Protein AF-A0A0F8ZN37-F1 (afdb_monomer_lite)

Structure (mmCIF, N/CA/C/O backbone):
data_AF-A0A0F8ZN37-F1
#
_entry.id   AF-A0A0F8ZN37-F1
#
loop_
_atom_site.group_PDB
_atom_site.id
_atom_site.type_symbol
_atom_site.label_atom_id
_atom_site.label_alt_id
_atom_site.label_comp_id
_atom_site.label_asym_id
_atom_site.label_entity_id
_atom_site.label_seq_id
_atom_site.pdbx_PDB_ins_code
_atom_site.Cartn_x
_atom_site.Cartn_y
_atom_site.Cartn_z
_atom_site.occupancy
_atom_site.B_iso_or_equiv
_atom_site.auth_seq_id
_atom_site.auth_comp_id
_atom_site.auth_asym_id
_atom_site.auth_atom_id
_atom_site.pdbx_PDB_model_num
ATOM 1 N N . TRP A 1 1 ? 4.668 4.652 7.243 1.00 91.69 1 TRP A N 1
ATOM 2 C CA . TRP A 1 1 ? 3.451 3.841 7.012 1.00 91.69 1 TRP A CA 1
ATOM 3 C C . TRP A 1 1 ? 3.333 2.641 7.938 1.00 91.69 1 TRP A C 1
ATOM 5 O O . TRP A 1 1 ? 2.287 2.510 8.556 1.00 91.69 1 TRP A O 1
ATOM 15 N N . GLN A 1 2 ? 4.381 1.822 8.094 1.00 94.06 2 GLN A N 1
ATOM 16 C CA . GLN A 1 2 ? 4.376 0.664 9.007 1.00 94.06 2 GLN A CA 1
ATOM 17 C C . GLN A 1 2 ? 3.969 1.040 10.442 1.00 94.06 2 GLN A C 1
ATOM 19 O O . GLN A 1 2 ? 2.951 0.559 10.918 1.00 94.06 2 GLN A O 1
ATOM 24 N N . LEU A 1 3 ? 4.639 2.024 11.056 1.00 96.50 3 LEU A N 1
ATOM 25 C CA . LEU A 1 3 ? 4.295 2.505 12.403 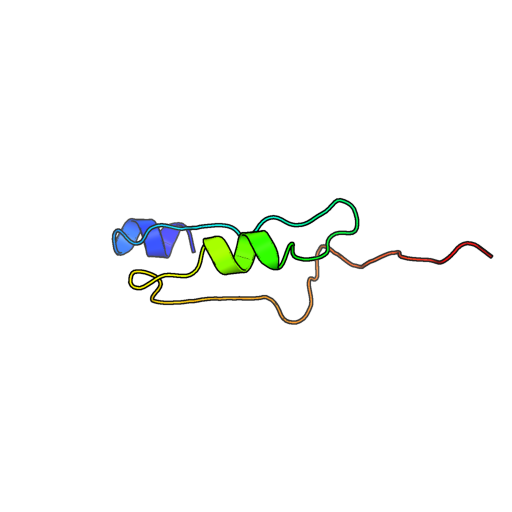1.00 96.50 3 LEU A CA 1
ATOM 26 C C . LEU A 1 3 ? 2.855 3.046 12.523 1.00 96.50 3 LEU A C 1
ATOM 28 O O . LEU A 1 3 ? 2.206 2.886 13.551 1.00 96.50 3 LEU A O 1
ATOM 32 N N . LEU A 1 4 ? 2.332 3.695 11.475 1.00 94.44 4 LEU A N 1
ATOM 33 C CA . LEU A 1 4 ? 0.937 4.154 11.459 1.00 94.44 4 LEU A CA 1
ATOM 34 C C . LEU A 1 4 ? -0.022 2.958 11.454 1.00 94.44 4 LEU A C 1
ATOM 36 O O . LEU A 1 4 ? -1.002 2.958 12.193 1.00 94.44 4 LEU A O 1
ATOM 40 N N . CYS A 1 5 ? 0.269 1.942 10.641 1.00 96.50 5 CYS A N 1
ATOM 41 C CA . CYS A 1 5 ? -0.511 0.710 10.566 1.00 96.50 5 CYS A CA 1
ATOM 42 C C . CYS A 1 5 ? -0.480 -0.064 11.890 1.00 96.50 5 CYS A C 1
ATOM 44 O O . CYS A 1 5 ? -1.533 -0.482 12.357 1.00 96.50 5 CYS A O 1
ATOM 46 N N . GLU A 1 6 ? 0.679 -0.157 12.548 1.00 96.50 6 GLU A N 1
ATOM 47 C CA . GLU A 1 6 ? 0.814 -0.748 13.890 1.00 96.50 6 GLU A CA 1
ATOM 48 C C . GLU A 1 6 ? -0.046 -0.023 14.931 1.00 96.50 6 GLU A C 1
ATOM 50 O O . GLU A 1 6 ? -0.744 -0.660 15.713 1.00 96.50 6 GLU A O 1
ATOM 55 N N . ARG A 1 7 ? -0.047 1.316 14.916 1.00 97.62 7 ARG A N 1
ATOM 56 C CA . ARG A 1 7 ? -0.808 2.130 15.880 1.00 97.62 7 ARG A CA 1
ATOM 57 C C . ARG A 1 7 ? -2.319 2.111 15.650 1.00 97.62 7 ARG A C 1
ATOM 59 O O . ARG A 1 7 ? -3.073 2.307 16.594 1.00 97.62 7 ARG A O 1
ATOM 66 N N . THR A 1 8 ? -2.761 1.948 14.404 1.00 96.44 8 THR A N 1
ATOM 67 C CA . THR A 1 8 ? -4.177 2.108 14.011 1.00 96.44 8 THR A CA 1
ATOM 68 C C . THR A 1 8 ? -4.873 0.800 13.646 1.00 96.44 8 THR A C 1
ATOM 70 O O . THR A 1 8 ? -6.088 0.787 13.466 1.00 96.44 8 THR A O 1
ATOM 73 N N . GLY A 1 9 ? -4.123 -0.290 13.479 1.00 95.69 9 GLY A N 1
ATOM 74 C CA . GLY A 1 9 ? -4.627 -1.542 12.913 1.00 95.69 9 GLY A CA 1
ATOM 75 C C . GLY A 1 9 ? -4.910 -1.474 11.405 1.00 95.69 9 GLY A C 1
ATOM 76 O O . GLY A 1 9 ? -5.483 -2.413 10.844 1.00 95.69 9 GLY A O 1
ATOM 77 N N . ALA A 1 10 ? -4.534 -0.383 10.727 1.00 96.75 10 ALA A N 1
ATOM 78 C CA . ALA A 1 10 ? -4.653 -0.286 9.277 1.00 96.75 10 ALA A CA 1
ATOM 79 C C . ALA A 1 10 ? -3.773 -1.337 8.582 1.00 96.75 10 ALA A C 1
ATOM 81 O O . ALA A 1 10 ? -2.712 -1.719 9.072 1.00 96.75 10 ALA A O 1
ATOM 82 N N . LYS A 1 11 ? -4.205 -1.805 7.407 1.00 96.00 11 LYS A N 1
ATOM 83 C CA . LYS A 1 11 ? -3.435 -2.759 6.599 1.00 96.00 11 LYS A CA 1
ATOM 84 C C . LYS A 1 11 ? -2.644 -2.016 5.531 1.00 96.00 11 LYS A C 1
ATOM 86 O O . LYS A 1 11 ? -3.240 -1.400 4.651 1.00 96.00 11 LYS A O 1
ATOM 91 N N . LEU A 1 12 ? -1.316 -2.119 5.588 1.00 96.19 12 LEU A N 1
ATOM 92 C CA . LEU A 1 12 ? -0.436 -1.603 4.543 1.00 96.19 12 LEU A CA 1
ATOM 93 C C . LEU A 1 12 ? -0.492 -2.520 3.313 1.00 96.19 12 LEU A C 1
ATOM 95 O O . LEU A 1 12 ? -0.310 -3.732 3.428 1.00 96.19 12 LEU A O 1
ATO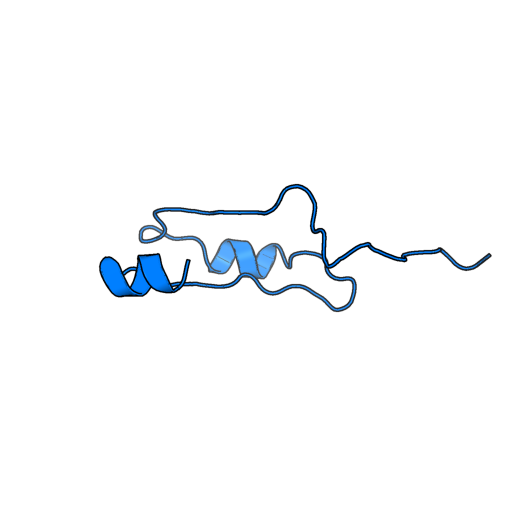M 99 N N . ARG A 1 13 ? -0.740 -1.940 2.138 1.00 95.06 13 ARG A N 1
ATOM 100 C CA . ARG A 1 13 ? -0.701 -2.620 0.838 1.00 95.06 13 ARG A CA 1
ATOM 101 C C . ARG A 1 13 ? 0.265 -1.845 -0.053 1.00 95.06 13 ARG A C 1
ATOM 103 O O . ARG A 1 13 ? 0.127 -0.632 -0.169 1.00 95.06 13 ARG A O 1
ATOM 110 N N . VAL A 1 14 ? 1.258 -2.533 -0.609 1.00 94.75 14 VAL A N 1
ATOM 111 C CA . VAL A 1 14 ? 2.290 -1.936 -1.466 1.0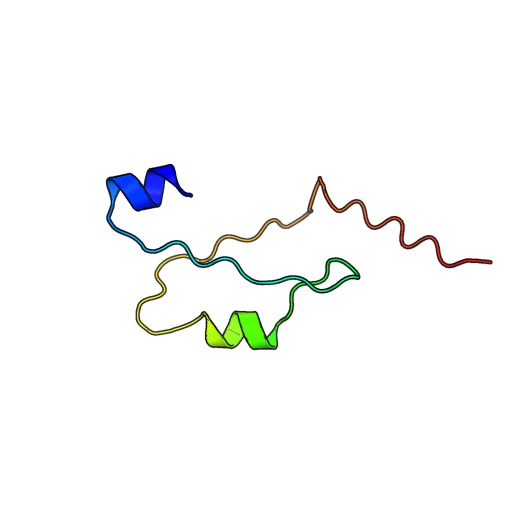0 94.75 14 VAL A CA 1
ATOM 112 C C . VAL A 1 14 ? 1.927 -2.222 -2.915 1.00 94.75 14 VAL A C 1
ATOM 114 O O . VAL A 1 14 ? 1.614 -3.362 -3.250 1.00 94.75 14 VAL A O 1
ATOM 117 N N . VAL A 1 15 ? 1.936 -1.179 -3.742 1.00 94.19 15 VAL A N 1
ATOM 118 C CA . VAL A 1 15 ? 1.700 -1.292 -5.182 1.00 94.19 15 VAL A CA 1
ATOM 119 C C . VAL A 1 15 ? 2.973 -1.832 -5.833 1.00 94.19 15 VAL A C 1
ATOM 121 O O . VAL A 1 15 ? 4.043 -1.289 -5.548 1.00 94.19 15 VAL A O 1
ATOM 124 N N . PRO A 1 16 ? 2.894 -2.896 -6.647 1.00 93.56 16 PRO A N 1
ATOM 125 C CA . PRO A 1 16 ? 4.068 -3.419 -7.324 1.00 93.56 16 PRO A CA 1
ATOM 126 C C . PRO A 1 16 ? 4.532 -2.469 -8.435 1.00 93.56 16 PRO A C 1
ATOM 128 O O . PRO A 1 16 ? 3.740 -1.715 -9.007 1.00 93.56 16 PRO A O 1
ATOM 131 N N . ILE A 1 17 ? 5.824 -2.544 -8.728 1.00 91.62 17 ILE A N 1
ATOM 132 C CA . ILE A 1 17 ? 6.470 -1.882 -9.860 1.00 91.62 17 ILE A CA 1
ATOM 133 C C . ILE A 1 17 ? 7.019 -2.947 -10.810 1.00 91.62 17 ILE A C 1
ATOM 135 O O . ILE A 1 17 ? 7.264 -4.076 -10.371 1.00 91.62 17 ILE A O 1
ATOM 139 N N . ASP A 1 18 ? 7.171 -2.606 -12.083 1.00 90.31 18 ASP A N 1
ATOM 140 C CA . ASP A 1 18 ? 7.843 -3.456 -13.067 1.00 90.31 18 ASP A CA 1
ATOM 141 C C . ASP A 1 18 ? 9.375 -3.292 -13.022 1.00 90.31 18 ASP A C 1
ATOM 143 O O . ASP A 1 18 ? 9.926 -2.579 -12.177 1.00 90.31 18 ASP A O 1
ATOM 147 N N . ASP A 1 19 ? 10.065 -3.994 -13.921 1.00 89.06 19 ASP A N 1
ATOM 148 C CA . ASP A 1 19 ? 11.528 -3.990 -14.009 1.00 89.06 19 ASP A CA 1
ATOM 149 C C . ASP A 1 19 ? 12.098 -2.639 -14.483 1.00 89.06 19 ASP A C 1
ATOM 151 O O . ASP A 1 19 ? 13.253 -2.325 -14.185 1.00 89.06 19 ASP A O 1
ATOM 155 N N . ASP A 1 20 ? 11.294 -1.824 -15.174 1.00 86.00 20 ASP A N 1
ATOM 156 C CA . ASP A 1 20 ? 11.641 -0.453 -15.569 1.00 86.00 20 ASP A CA 1
ATOM 157 C C . ASP A 1 20 ? 11.420 0.548 -14.412 1.00 86.00 20 ASP A C 1
ATOM 159 O O . ASP A 1 20 ? 11.868 1.700 -14.462 1.00 86.00 20 ASP A O 1
ATOM 163 N N . GLY A 1 21 ? 10.802 0.084 -13.321 1.00 81.94 21 GLY A N 1
ATOM 164 C CA . GLY A 1 21 ? 10.499 0.847 -12.117 1.00 81.94 21 GLY A CA 1
ATOM 165 C C . GLY A 1 21 ? 9.192 1.634 -12.204 1.00 81.94 21 GLY A C 1
ATOM 166 O O . GLY A 1 21 ? 8.914 2.454 -11.321 1.00 81.94 21 GLY A O 1
ATOM 167 N N . ASP A 1 22 ? 8.382 1.377 -13.228 1.00 86.69 22 ASP A N 1
ATOM 168 C CA . ASP A 1 22 ? 7.069 1.978 -13.394 1.00 86.69 22 ASP A CA 1
ATOM 169 C C . ASP A 1 22 ? 6.017 1.267 -12.540 1.00 86.69 22 ASP A C 1
ATOM 171 O O . ASP A 1 22 ? 6.092 0.077 -12.231 1.00 86.69 22 ASP A O 1
ATOM 175 N N . VAL A 1 23 ? 5.005 2.024 -12.109 1.00 89.62 23 VAL A N 1
ATOM 176 C CA . VAL A 1 23 ? 3.890 1.477 -11.330 1.00 89.62 23 VAL A CA 1
ATOM 177 C C . VAL A 1 23 ? 3.006 0.627 -12.232 1.00 89.62 23 VAL A C 1
ATOM 179 O O . VAL A 1 23 ? 2.451 1.122 -13.212 1.00 89.62 23 VAL A O 1
ATOM 182 N N . ILE A 1 24 ? 2.764 -0.620 -11.829 1.00 93.94 24 ILE A N 1
ATOM 183 C CA . ILE A 1 24 ? 1.828 -1.498 -12.533 1.00 93.94 24 ILE A CA 1
ATOM 184 C C . ILE A 1 24 ? 0.397 -1.048 -12.204 1.00 93.94 24 ILE A C 1
ATOM 186 O O . ILE A 1 24 ? -0.155 -1.377 -11.148 1.00 93.94 24 ILE A O 1
ATOM 190 N N . LEU A 1 25 ? -0.204 -0.264 -13.104 1.00 93.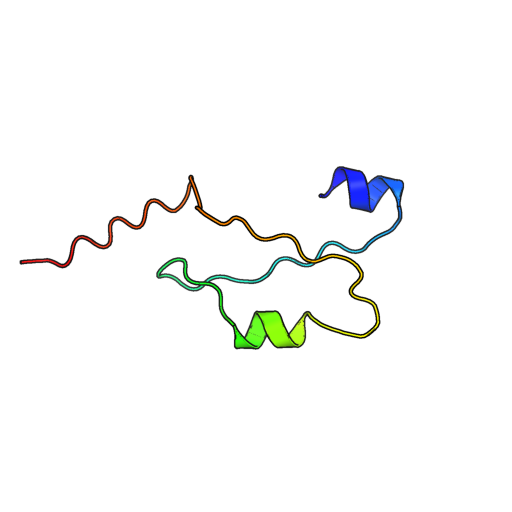75 25 LEU A N 1
ATOM 191 C CA . LEU A 1 25 ? -1.496 0.394 -12.873 1.00 93.75 25 LEU A CA 1
ATOM 192 C C . LEU A 1 25 ? -2.653 -0.593 -12.676 1.00 93.75 25 LEU A C 1
ATOM 194 O O . LEU A 1 25 ? -3.511 -0.353 -11.829 1.00 93.75 25 LEU A O 1
ATOM 198 N N . ASP A 1 26 ? -2.658 -1.724 -13.378 1.00 95.88 26 ASP A N 1
ATOM 199 C CA . ASP A 1 26 ? -3.704 -2.741 -13.211 1.00 95.88 26 ASP A CA 1
ATOM 200 C C . ASP A 1 26 ? -3.693 -3.316 -11.786 1.00 95.88 26 ASP A C 1
ATOM 202 O O . ASP A 1 26 ? -4.713 -3.328 -11.095 1.00 95.88 26 ASP A O 1
ATOM 206 N N . ALA A 1 27 ? -2.508 -3.674 -11.285 1.00 94.56 27 ALA A N 1
ATOM 207 C CA . ALA A 1 27 ? -2.336 -4.144 -9.914 1.00 94.56 27 ALA A CA 1
ATOM 208 C C . ALA A 1 27 ? -2.670 -3.051 -8.884 1.00 94.56 27 ALA A C 1
ATOM 210 O O . ALA A 1 27 ? -3.228 -3.341 -7.825 1.00 94.56 27 ALA A O 1
ATOM 211 N N . TYR A 1 28 ? -2.366 -1.783 -9.181 1.00 95.00 28 TYR A N 1
ATOM 212 C CA . TYR A 1 28 ? -2.803 -0.659 -8.353 1.00 95.00 28 TYR A CA 1
ATOM 213 C C . TYR A 1 28 ? -4.330 -0.594 -8.244 1.00 95.00 2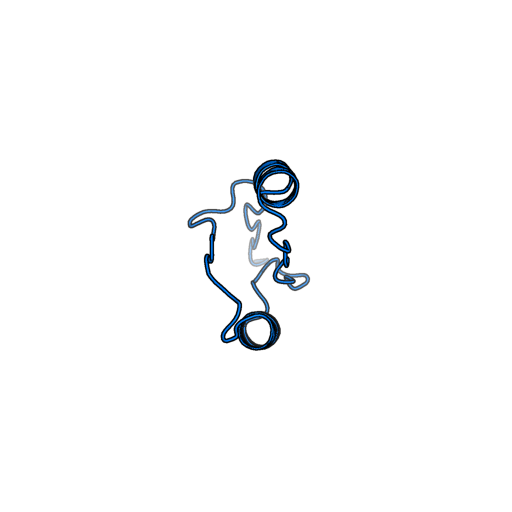8 TYR A C 1
ATOM 215 O O . TYR A 1 28 ? -4.854 -0.485 -7.132 1.00 95.00 28 TYR A O 1
ATOM 223 N N . HIS A 1 29 ? -5.043 -0.697 -9.366 1.00 95.00 29 HIS A N 1
ATOM 224 C CA . HIS A 1 29 ? -6.503 -0.657 -9.389 1.00 95.00 29 HIS A CA 1
ATOM 225 C C . HIS A 1 29 ? -7.126 -1.785 -8.561 1.00 95.00 29 HIS A C 1
ATOM 227 O O . HIS A 1 29 ? -8.062 -1.530 -7.802 1.00 95.00 29 HIS A O 1
ATOM 233 N N . GLU A 1 30 ? -6.568 -2.994 -8.617 1.00 95.44 30 GLU A N 1
ATOM 234 C CA . GLU A 1 30 ? -7.030 -4.134 -7.811 1.00 95.44 30 GLU A CA 1
ATOM 235 C C . GLU A 1 30 ? -6.819 -3.951 -6.298 1.00 95.44 30 GLU A C 1
ATOM 237 O O . GLU A 1 30 ? -7.538 -4.533 -5.478 1.00 95.44 30 GLU A O 1
ATOM 242 N N . LEU A 1 31 ? -5.846 -3.130 -5.894 1.00 94.75 31 LEU A N 1
ATOM 243 C CA . LEU A 1 31 ? -5.612 -2.801 -4.485 1.00 94.75 31 LEU A CA 1
ATOM 244 C C . LEU A 1 31 ? -6.612 -1.770 -3.939 1.00 94.75 31 LEU A C 1
ATOM 246 O O . LEU A 1 31 ? -6.737 -1.633 -2.714 1.00 94.75 31 LEU A O 1
ATOM 250 N N . LEU A 1 32 ? -7.322 -1.049 -4.809 1.00 95.50 32 LEU A N 1
ATOM 251 C CA . LEU A 1 32 ? -8.321 -0.066 -4.410 1.00 95.50 32 LEU A CA 1
ATOM 252 C C . LEU A 1 32 ? -9.675 -0.731 -4.157 1.00 95.50 32 LEU A C 1
ATOM 254 O O . LEU A 1 32 ? -10.183 -1.520 -4.944 1.00 95.50 32 LEU A O 1
ATOM 258 N N . GLY A 1 33 ? -10.305 -0.368 -3.044 1.00 95.00 33 GLY A N 1
ATOM 259 C CA . GLY A 1 33 ? -11.640 -0.851 -2.724 1.00 95.00 33 GLY A CA 1
ATOM 260 C C . GLY A 1 33 ? -12.301 -0.047 -1.610 1.00 95.00 33 GLY A C 1
ATOM 261 O O . GLY A 1 33 ? -11.713 0.899 -1.085 1.00 95.00 33 GLY A O 1
ATOM 262 N N . PRO A 1 34 ? -13.503 -0.445 -1.163 1.00 95.75 34 PRO A N 1
ATOM 263 C CA . PRO A 1 34 ? -14.290 0.308 -0.177 1.00 95.75 34 PRO A CA 1
ATOM 264 C C . PRO A 1 34 ? -13.606 0.453 1.198 1.00 95.75 34 PRO A C 1
ATOM 266 O O . PRO A 1 34 ? -13.973 1.309 2.010 1.00 95.75 34 PRO A O 1
ATOM 269 N N . ARG A 1 35 ? -12.595 -0.383 1.476 1.00 95.19 35 ARG A N 1
ATOM 270 C CA . ARG A 1 35 ? -11.774 -0.326 2.696 1.00 95.19 35 ARG A CA 1
ATOM 271 C C . ARG A 1 35 ? -10.523 0.544 2.558 1.00 95.19 35 ARG A C 1
ATOM 273 O O . ARG A 1 35 ? -9.889 0.815 3.574 1.00 95.19 35 ARG A O 1
ATOM 280 N N . THR A 1 36 ? -10.170 0.988 1.357 1.00 96.38 36 THR A N 1
ATOM 281 C CA . THR A 1 36 ? -9.031 1.883 1.140 1.00 96.38 36 THR A CA 1
ATOM 282 C C . THR A 1 36 ? -9.406 3.277 1.631 1.00 96.38 36 THR A C 1
ATOM 284 O O . THR A 1 36 ? -10.370 3.871 1.159 1.00 96.38 36 THR A O 1
ATOM 287 N N . LYS A 1 37 ? -8.682 3.780 2.636 1.00 94.75 37 LYS A N 1
ATOM 288 C CA . LYS A 1 37 ? -8.953 5.088 3.263 1.00 94.75 37 LYS A CA 1
ATOM 289 C C . LYS A 1 37 ? -7.909 6.151 2.939 1.00 94.75 37 LYS A C 1
ATOM 29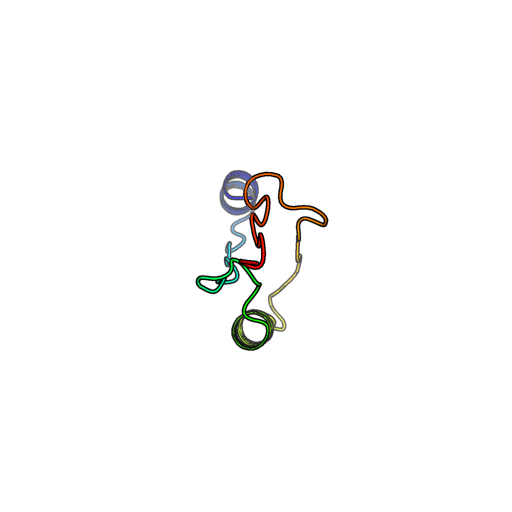1 O O . LYS A 1 37 ? -8.188 7.332 3.093 1.00 94.75 37 LYS A O 1
ATOM 296 N N . LEU A 1 38 ? -6.720 5.736 2.511 1.00 94.69 38 LEU A N 1
ATOM 297 C CA . LEU A 1 38 ? -5.607 6.616 2.189 1.00 94.69 38 LEU A CA 1
ATOM 298 C C . LEU A 1 38 ? -4.774 5.974 1.082 1.00 94.69 38 LEU A C 1
ATOM 300 O O . LEU A 1 38 ? -4.459 4.787 1.160 1.00 94.69 38 LEU A O 1
ATOM 304 N N . VAL A 1 39 ? -4.398 6.781 0.096 1.00 95.06 39 VAL A N 1
ATOM 305 C CA . VAL A 1 39 ? -3.379 6.450 -0.900 1.00 95.06 39 VAL A CA 1
ATOM 306 C C . VAL A 1 39 ? -2.287 7.503 -0.783 1.00 95.06 39 VAL A C 1
ATOM 308 O O . VAL A 1 39 ? -2.580 8.696 -0.743 1.00 95.06 39 VAL A O 1
ATOM 311 N N . ALA A 1 40 ? -1.038 7.059 -0.697 1.00 92.69 40 ALA A N 1
ATOM 312 C CA . ALA A 1 40 ? 0.124 7.931 -0.653 1.00 92.69 40 ALA A CA 1
ATOM 313 C C . ALA A 1 40 ? 1.099 7.505 -1.749 1.00 92.69 40 ALA A C 1
ATOM 315 O O . ALA A 1 40 ? 1.511 6.347 -1.790 1.00 92.69 40 ALA A O 1
ATOM 316 N N . VAL A 1 41 ? 1.452 8.447 -2.619 1.00 87.81 41 VAL A N 1
ATOM 317 C CA . VAL A 1 41 ? 2.374 8.250 -3.741 1.00 87.81 41 VAL A CA 1
ATOM 318 C C . VAL A 1 41 ? 3.469 9.305 -3.691 1.00 87.81 41 VAL A C 1
ATOM 320 O O . VAL A 1 41 ? 3.240 10.432 -3.246 1.00 87.81 41 VAL A O 1
ATOM 323 N N . THR A 1 42 ? 4.665 8.937 -4.133 1.00 83.44 42 THR A N 1
ATOM 324 C CA . THR A 1 42 ? 5.792 9.864 -4.227 1.00 83.44 42 THR A CA 1
ATOM 325 C C . THR A 1 42 ? 5.775 10.513 -5.608 1.00 83.44 42 THR A C 1
ATOM 327 O O . THR A 1 42 ? 5.817 9.805 -6.605 1.00 83.44 42 THR A O 1
ATOM 330 N N . ALA A 1 43 ? 5.729 11.846 -5.676 1.00 71.75 43 ALA A N 1
ATOM 331 C CA . ALA A 1 43 ? 5.716 12.568 -6.954 1.00 71.75 43 ALA A CA 1
ATOM 332 C C . ALA A 1 43 ? 7.046 12.464 -7.729 1.00 71.75 43 ALA A C 1
ATOM 334 O O . ALA A 1 43 ? 7.045 12.501 -8.953 1.00 71.75 43 ALA A O 1
ATOM 335 N N . LEU A 1 44 ? 8.173 12.329 -7.021 1.00 66.44 44 LEU A N 1
ATOM 336 C CA . LEU A 1 44 ? 9.506 12.106 -7.585 1.00 66.44 44 LEU A CA 1
ATOM 337 C C . LEU A 1 44 ? 10.231 11.064 -6.731 1.00 66.44 44 LEU A C 1
ATOM 339 O O . LEU A 1 44 ? 10.494 11.292 -5.548 1.00 66.44 44 LEU A O 1
ATOM 343 N N . ALA A 1 45 ? 10.513 9.895 -7.301 1.00 61.66 45 ALA A N 1
ATOM 344 C CA . ALA A 1 45 ? 11.215 8.835 -6.594 1.00 61.66 45 ALA A CA 1
ATOM 345 C C . ALA A 1 45 ? 12.721 9.138 -6.550 1.00 61.66 45 ALA A C 1
ATOM 347 O O . ALA A 1 45 ? 13.430 8.979 -7.533 1.00 61.66 45 ALA A O 1
ATOM 348 N N . ASN A 1 46 ? 13.233 9.523 -5.379 1.00 63.12 46 ASN A N 1
ATOM 349 C CA . ASN A 1 46 ? 14.660 9.830 -5.193 1.00 63.12 46 ASN A CA 1
ATOM 350 C C . ASN A 1 46 ? 15.576 8.587 -5.247 1.00 63.12 46 ASN A C 1
ATOM 352 O O . ASN A 1 46 ? 16.794 8.725 -5.262 1.00 63.12 46 ASN A O 1
ATOM 356 N N . VAL A 1 47 ? 14.995 7.381 -5.219 1.00 60.88 47 VAL A N 1
ATOM 357 C CA . VAL A 1 47 ? 15.708 6.094 -5.330 1.00 60.88 47 VAL A CA 1
ATOM 358 C C . VAL A 1 47 ? 15.717 5.596 -6.776 1.00 60.88 47 VAL A C 1
ATOM 360 O O . VAL A 1 47 ? 16.727 5.076 -7.237 1.00 60.88 47 VAL A O 1
ATOM 363 N N . LEU A 1 48 ? 14.621 5.813 -7.506 1.00 56.22 48 LEU A N 1
ATOM 364 C CA . LEU A 1 48 ? 14.506 5.515 -8.928 1.00 56.22 48 LEU A CA 1
ATOM 365 C C . LEU A 1 48 ? 14.838 6.782 -9.724 1.00 56.22 48 LEU A C 1
ATOM 367 O O . LEU A 1 48 ? 13.995 7.360 -10.406 1.00 56.22 48 LEU A O 1
ATOM 371 N N . ALA A 1 49 ? 16.087 7.238 -9.632 1.00 46.62 49 ALA A N 1
ATOM 372 C CA . ALA A 1 49 ? 16.633 8.005 -10.738 1.00 46.62 49 ALA A CA 1
ATOM 373 C C . ALA A 1 49 ? 16.673 7.037 -11.926 1.00 46.62 49 ALA A C 1
ATOM 375 O O . ALA A 1 49 ? 17.590 6.223 -12.027 1.00 46.62 49 ALA A O 1
ATOM 376 N N . MET A 1 50 ? 15.635 7.059 -12.766 1.00 51.25 50 MET A N 1
ATOM 377 C CA . MET A 1 50 ? 15.598 6.339 -14.032 1.00 51.25 50 MET A CA 1
ATOM 378 C C . MET A 1 50 ? 16.795 6.797 -14.868 1.00 51.25 50 MET A C 1
ATOM 380 O O . MET A 1 50 ? 16.721 7.760 -15.630 1.00 51.25 50 MET A O 1
ATOM 384 N N . LEU A 1 51 ? 17.917 6.089 -14.749 1.00 50.97 51 LEU A N 1
ATOM 385 C CA . LEU A 1 51 ? 18.961 6.049 -15.763 1.00 50.97 51 LEU A CA 1
ATOM 386 C C . LEU A 1 51 ? 18.418 5.276 -16.971 1.00 50.97 51 LEU A C 1
ATOM 388 O O . LEU A 1 51 ? 19.000 4.293 -17.412 1.00 50.97 51 LEU A O 1
ATOM 392 N N . HIS A 1 52 ? 17.306 5.737 -17.543 1.00 51.44 52 HIS A N 1
ATOM 393 C CA . HIS A 1 52 ? 16.912 5.355 -18.887 1.00 51.44 52 HIS A CA 1
ATOM 394 C C . HIS A 1 52 ? 17.711 6.238 -19.856 1.00 51.44 52 HIS A C 1
ATOM 396 O O . HIS A 1 52 ? 17.176 7.069 -20.589 1.00 51.44 52 HIS A O 1
ATOM 402 N N . TRP A 1 53 ? 19.041 6.094 -19.831 1.00 43.91 53 TRP A N 1
ATOM 403 C CA . TRP A 1 53 ? 19.876 6.572 -20.924 1.00 43.91 53 TRP A CA 1
ATOM 404 C C . TRP A 1 53 ? 19.602 5.639 -22.098 1.00 43.91 53 TRP A C 1
ATOM 406 O O . TRP A 1 53 ? 20.177 4.553 -22.198 1.00 43.91 53 TRP A O 1
ATOM 416 N N . LYS A 1 54 ? 18.667 6.037 -22.968 1.00 45.69 54 LYS A N 1
ATOM 417 C CA . LYS A 1 54 ? 18.526 5.434 -24.293 1.00 45.69 54 LYS A CA 1
ATOM 418 C C . LYS A 1 54 ? 19.915 5.408 -24.928 1.00 45.69 54 LYS A C 1
ATOM 420 O O . LYS A 1 54 ? 20.472 6.458 -25.237 1.00 45.69 54 LYS A O 1
ATOM 425 N N . LYS A 1 55 ? 20.455 4.196 -25.081 1.00 38.06 55 LYS A N 1
ATOM 426 C CA . LYS A 1 55 ? 21.625 3.898 -25.905 1.00 38.06 55 LYS A CA 1
ATOM 427 C C . LYS A 1 55 ? 21.437 4.569 -27.270 1.00 38.06 55 LYS A C 1
ATOM 429 O O . LYS A 1 55 ? 20.571 4.153 -28.037 1.00 38.06 55 LYS A O 1
ATOM 434 N N . TRP A 1 56 ? 22.229 5.604 -27.516 1.00 42.75 56 TRP A N 1
ATOM 435 C CA . TRP A 1 56 ? 22.812 5.871 -28.824 1.00 42.75 56 TRP A CA 1
ATOM 436 C C . TRP A 1 56 ? 24.206 5.258 -28.809 1.00 42.75 56 TRP A C 1
ATOM 438 O O . TRP A 1 56 ? 24.897 5.452 -27.780 1.00 42.75 56 TRP A O 1
#

Organism: NCBI:txid412755

InterPro domains:
  IPR000192 Aminotransferase class V domain [PF00266] (1-48)
  IPR015421 Pyridoxal phosphate-dependent transferase, major domain [G3DSA:3.40.640.10] (1-49)
  IPR015424 Pyridoxal phosphate-dependent transferase [SSF53383] (1-50)

pLDDT: mean 83.51, std 18.18, range [38.06, 97.62]

Radius of gyration: 14.66 Å; chains: 1; bounding box: 37×17×45 Å

Sequence (56 aa):
WQLLCERTGAKLRVVPIDDDGDVILDAYHELLGPRTKLVAVTALANVLAMLHWKKW

Secondary structure (DSSP, 8-state):
-HHHHHHH-PPP-PPPB-TTS-B-HHHHHHH-STT-------SS-SS---------

Foldseek 3Di:
DVVVCVVPVDDDDDFDADPQRHTPVVSVVVVDDPSDDDDDDDPDDPVCPRPPPPDD